Protein AF-A0A6J3C7M6-F1 (afdb_monomer)

Structure (mmCIF, N/CA/C/O backbone):
data_AF-A0A6J3C7M6-F1
#
_entry.id   AF-A0A6J3C7M6-F1
#
loop_
_atom_site.group_PDB
_atom_site.id
_atom_site.type_symbol
_atom_site.label_atom_id
_atom_site.label_alt_id
_atom_site.label_comp_id
_atom_site.label_asym_id
_atom_site.label_entity_id
_atom_site.label_seq_id
_atom_site.pdbx_PDB_ins_code
_atom_site.Cartn_x
_atom_site.Cartn_y
_atom_site.Cartn_z
_atom_site.occupancy
_atom_site.B_iso_or_equiv
_atom_site.auth_seq_id
_atom_site.auth_comp_id
_atom_site.auth_asym_id
_atom_site.auth_atom_id
_atom_site.pdbx_PDB_model_num
ATOM 1 N N . MET A 1 1 ? 14.582 -2.893 -40.327 1.00 61.34 1 MET A N 1
ATOM 2 C CA . MET A 1 1 ? 15.430 -2.012 -39.492 1.00 61.34 1 MET A CA 1
ATOM 3 C C . MET A 1 1 ? 16.126 -2.862 -38.439 1.00 61.34 1 MET A C 1
ATOM 5 O O . MET A 1 1 ? 15.406 -3.538 -37.712 1.00 61.34 1 MET A O 1
ATOM 9 N N . PRO A 1 2 ? 17.466 -2.886 -38.352 1.00 62.03 2 PRO A N 1
ATOM 10 C CA . PRO A 1 2 ? 18.153 -3.527 -37.237 1.00 62.03 2 PRO A CA 1
ATOM 11 C C . PRO A 1 2 ? 18.105 -2.607 -36.011 1.00 62.03 2 PRO A C 1
ATOM 13 O O . PRO A 1 2 ? 18.324 -1.403 -36.133 1.00 62.03 2 PRO A O 1
ATOM 16 N N . LEU A 1 3 ? 17.798 -3.170 -34.843 1.00 69.00 3 LEU A N 1
ATOM 17 C CA . LEU A 1 3 ? 17.840 -2.454 -33.568 1.00 69.00 3 LEU A CA 1
ATOM 18 C C . LEU A 1 3 ? 19.299 -2.098 -33.251 1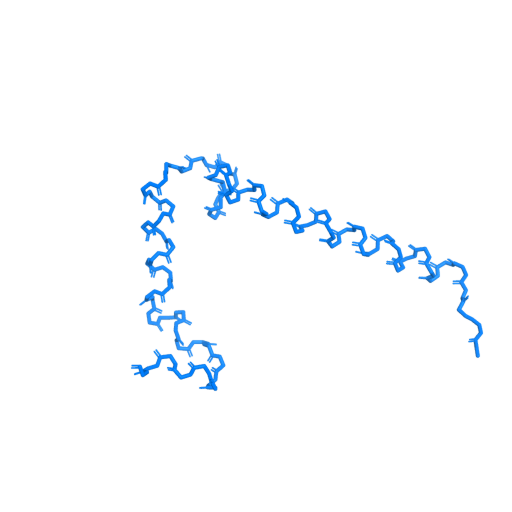.00 69.00 3 LEU A C 1
ATOM 20 O O . LEU A 1 3 ? 20.158 -2.978 -33.200 1.00 69.00 3 LEU A O 1
ATOM 24 N N . ASP A 1 4 ? 19.583 -0.815 -33.057 1.00 81.81 4 ASP A N 1
ATOM 25 C CA . ASP A 1 4 ? 20.903 -0.314 -32.693 1.00 81.81 4 ASP A CA 1
ATOM 26 C C . ASP A 1 4 ? 21.294 -0.765 -31.272 1.00 81.81 4 ASP A C 1
ATOM 28 O O . ASP A 1 4 ? 20.458 -0.891 -30.371 1.00 81.81 4 ASP A O 1
ATOM 32 N N . GLY A 1 5 ? 22.591 -1.000 -31.042 1.00 73.19 5 GLY A N 1
ATOM 33 C CA . GLY A 1 5 ? 23.101 -1.490 -29.753 1.00 73.19 5 GLY A CA 1
ATOM 34 C C . GLY A 1 5 ? 22.735 -0.593 -28.560 1.00 73.19 5 GLY A C 1
ATOM 35 O O . GLY A 1 5 ? 22.548 -1.086 -27.447 1.00 73.19 5 GLY A O 1
ATOM 36 N N . ALA A 1 6 ? 22.535 0.709 -28.786 1.00 76.69 6 ALA A N 1
ATOM 37 C CA . ALA A 1 6 ? 22.092 1.639 -27.753 1.00 76.69 6 ALA A CA 1
ATOM 38 C C . ALA A 1 6 ? 20.646 1.372 -27.290 1.00 76.69 6 ALA A C 1
ATOM 40 O O . ALA A 1 6 ? 20.362 1.474 -26.093 1.00 76.69 6 ALA A O 1
ATOM 41 N N . SER A 1 7 ? 19.738 0.979 -28.189 1.00 78.12 7 SER A N 1
ATOM 42 C CA . SER A 1 7 ? 18.358 0.614 -27.836 1.00 78.12 7 SER A CA 1
ATOM 43 C C . SER A 1 7 ? 18.288 -0.673 -27.017 1.00 78.12 7 SER A C 1
ATOM 45 O O . SER A 1 7 ? 17.523 -0.751 -26.052 1.00 78.12 7 SER A O 1
ATOM 47 N N . ILE A 1 8 ? 19.145 -1.652 -27.320 1.00 77.75 8 ILE A N 1
ATOM 48 C CA . ILE A 1 8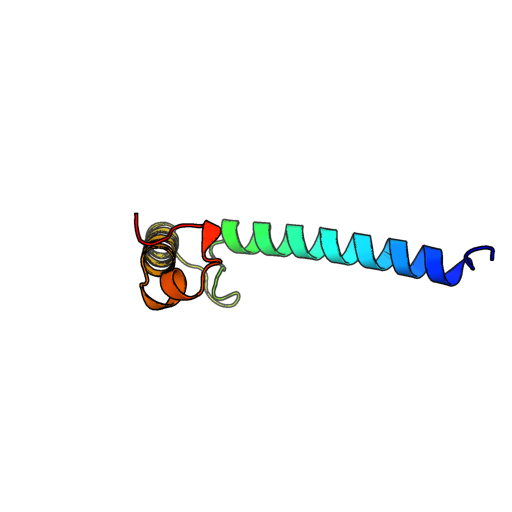 ? 19.252 -2.894 -26.540 1.00 77.75 8 ILE A CA 1
ATOM 49 C C . ILE A 1 8 ? 19.738 -2.604 -25.115 1.00 77.75 8 ILE A C 1
ATOM 51 O O . ILE A 1 8 ? 19.111 -3.040 -24.148 1.00 77.75 8 ILE A O 1
ATOM 55 N N . LEU A 1 9 ? 20.798 -1.805 -24.960 1.00 78.19 9 LEU A N 1
ATOM 56 C CA . LEU A 1 9 ? 21.328 -1.421 -23.646 1.00 78.19 9 LEU A CA 1
ATOM 57 C C . LEU A 1 9 ? 20.310 -0.626 -22.817 1.00 78.19 9 LEU A C 1
ATOM 59 O O . LEU A 1 9 ? 20.156 -0.881 -21.619 1.00 78.19 9 LEU A O 1
ATOM 63 N N . LYS A 1 10 ? 19.564 0.292 -23.448 1.00 77.44 10 LYS A N 1
ATOM 64 C CA . LYS A 1 10 ? 18.443 0.998 -22.803 1.00 77.44 10 LYS A CA 1
ATOM 65 C C . LYS A 1 10 ? 17.377 0.017 -22.310 1.00 77.44 10 LYS A C 1
ATOM 67 O O . LYS A 1 10 ? 16.935 0.131 -21.167 1.00 77.44 10 LYS A O 1
ATOM 72 N N . GLY A 1 11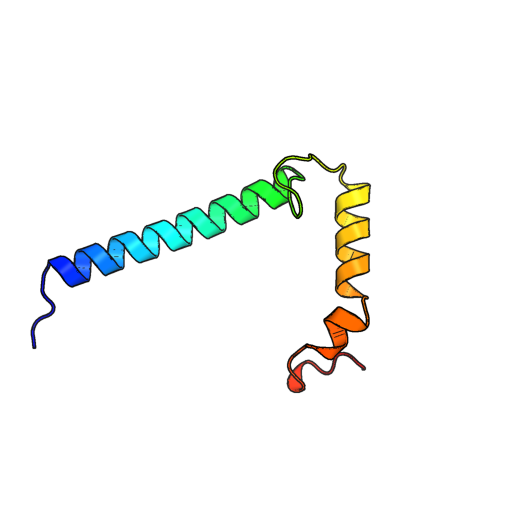 ? 17.007 -0.972 -23.125 1.00 71.31 11 GLY A N 1
ATOM 73 C CA . GLY A 1 11 ? 16.069 -2.032 -22.747 1.00 71.31 11 GLY A CA 1
ATOM 74 C C . GLY A 1 11 ? 16.557 -2.862 -21.556 1.00 71.31 11 GLY A C 1
ATOM 75 O O . GLY A 1 11 ? 15.815 -3.066 -20.594 1.00 71.31 11 GLY A O 1
ATOM 76 N N . VAL A 1 12 ? 17.826 -3.284 -21.561 1.00 76.00 12 VAL A N 1
ATOM 77 C CA . VAL A 1 12 ? 18.431 -4.033 -20.446 1.00 76.00 12 VAL A CA 1
ATOM 78 C C . VAL A 1 12 ? 18.451 -3.204 -19.161 1.00 76.00 12 VAL A C 1
ATOM 80 O O . VAL A 1 12 ? 18.002 -3.690 -18.122 1.00 76.00 12 VAL A O 1
ATOM 83 N N . LYS A 1 13 ? 18.889 -1.941 -19.230 1.00 79.31 13 LYS A N 1
ATOM 84 C CA . LYS A 1 13 ? 18.916 -1.026 -18.080 1.00 79.31 13 LYS A CA 1
ATOM 85 C C . LYS A 1 13 ? 17.515 -0.790 -17.508 1.00 79.31 13 LYS A C 1
ATOM 87 O O . LYS A 1 13 ? 17.353 -0.786 -16.290 1.00 79.31 13 LYS A O 1
ATOM 92 N N . ARG A 1 14 ? 16.495 -0.662 -18.367 1.00 76.81 14 ARG A N 1
ATOM 93 C CA . ARG A 1 14 ? 15.096 -0.478 -17.949 1.00 76.81 14 ARG A CA 1
ATOM 94 C C . ARG A 1 14 ? 14.552 -1.693 -17.199 1.00 76.81 14 ARG A C 1
ATOM 96 O O . ARG A 1 14 ? 13.964 -1.520 -16.138 1.00 76.81 14 ARG A O 1
ATOM 103 N N . ARG A 1 15 ? 14.784 -2.910 -17.704 1.00 75.94 15 ARG A N 1
ATOM 104 C CA . ARG A 1 15 ? 14.378 -4.152 -17.012 1.00 75.94 15 ARG A CA 1
ATOM 105 C C . ARG A 1 15 ? 15.069 -4.298 -15.658 1.00 75.94 15 ARG A C 1
ATOM 107 O O . ARG A 1 15 ? 14.423 -4.660 -14.683 1.00 75.94 15 ARG A O 1
ATOM 114 N N . ASN A 1 16 ? 16.360 -3.968 -15.584 1.00 88.75 16 ASN A N 1
ATOM 115 C CA . ASN A 1 16 ? 17.100 -4.023 -14.325 1.00 88.75 16 ASN A CA 1
ATOM 116 C C . ASN A 1 16 ? 16.533 -3.029 -13.293 1.00 88.75 16 ASN A C 1
ATOM 118 O O . ASN A 1 16 ? 16.296 -3.384 -12.143 1.00 88.75 16 ASN A O 1
ATOM 122 N N . ALA A 1 17 ? 16.206 -1.806 -13.724 1.00 91.62 17 ALA A N 1
ATOM 123 C CA . ALA A 1 17 ? 15.558 -0.818 -12.862 1.00 91.62 17 ALA A CA 1
ATOM 124 C C . ALA A 1 17 ? 14.168 -1.271 -12.372 1.00 91.62 17 ALA A C 1
ATOM 126 O O . ALA A 1 17 ? 13.833 -1.053 -11.210 1.00 91.62 17 ALA A O 1
ATOM 127 N N . GLN A 1 18 ? 13.376 -1.935 -13.224 1.00 92.50 18 GLN A N 1
ATOM 128 C CA . GLN A 1 18 ? 12.081 -2.508 -12.833 1.00 92.50 18 GLN A CA 1
ATOM 129 C C . GLN A 1 18 ? 12.245 -3.595 -11.765 1.00 92.50 18 GLN A C 1
ATOM 131 O O . GLN A 1 18 ? 11.575 -3.541 -10.734 1.00 92.50 18 GLN A O 1
ATOM 136 N N . GLY A 1 19 ? 13.174 -4.534 -11.973 1.00 94.56 19 GLY A N 1
ATOM 137 C CA . GLY A 1 19 ? 13.482 -5.581 -10.996 1.00 94.56 19 GLY A CA 1
ATOM 138 C C . GLY A 1 19 ? 13.948 -5.008 -9.655 1.00 94.56 19 GLY A C 1
ATOM 139 O O . GLY A 1 19 ? 13.433 -5.389 -8.604 1.00 94.56 19 GLY A O 1
ATOM 140 N N . ALA A 1 20 ? 14.850 -4.023 -9.687 1.00 95.62 20 ALA A N 1
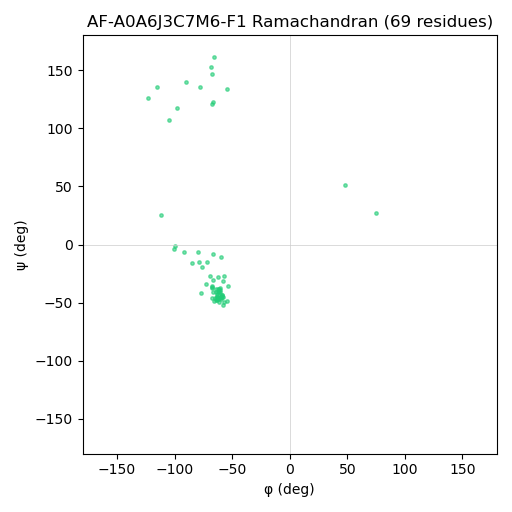ATOM 141 C CA . ALA A 1 20 ? 15.308 -3.323 -8.489 1.00 95.62 20 ALA A CA 1
ATOM 142 C C . ALA A 1 20 ? 14.162 -2.594 -7.762 1.00 95.62 20 ALA A C 1
ATOM 144 O O . ALA A 1 20 ? 14.102 -2.600 -6.532 1.00 95.62 20 ALA A O 1
ATOM 145 N N . GLY A 1 21 ? 13.226 -2.002 -8.511 1.00 96.00 21 GLY A N 1
ATOM 146 C CA . GLY A 1 21 ? 12.030 -1.359 -7.967 1.00 96.00 21 GLY A CA 1
ATOM 147 C C . GLY A 1 21 ? 11.104 -2.341 -7.249 1.00 96.00 21 GLY A C 1
ATOM 148 O O . GLY A 1 21 ? 10.671 -2.062 -6.129 1.00 96.00 21 GLY A O 1
ATOM 149 N N . VAL A 1 22 ? 10.852 -3.508 -7.850 1.00 97.06 22 VAL A N 1
ATOM 150 C CA . VAL A 1 22 ? 10.048 -4.578 -7.234 1.00 97.06 22 VAL A CA 1
ATOM 151 C C . VAL A 1 22 ? 10.705 -5.063 -5.945 1.00 97.06 22 VAL A C 1
ATOM 153 O O . VAL A 1 22 ? 10.053 -5.088 -4.903 1.00 97.06 22 VAL A O 1
ATOM 156 N N . TRP A 1 23 ? 12.005 -5.369 -5.982 1.00 97.00 23 TRP A N 1
ATOM 157 C CA . TRP A 1 23 ? 12.744 -5.805 -4.797 1.00 97.00 23 TRP A CA 1
ATOM 158 C C . TRP A 1 23 ? 12.690 -4.765 -3.671 1.00 97.00 23 TRP A C 1
ATOM 160 O O . TRP A 1 23 ? 12.395 -5.107 -2.527 1.00 97.00 23 TRP A O 1
ATOM 170 N N . LYS A 1 24 ? 12.889 -3.479 -3.995 1.00 96.56 24 LYS A N 1
ATOM 171 C CA . LYS A 1 24 ? 12.792 -2.384 -3.020 1.00 96.56 24 LYS A CA 1
ATOM 172 C C . LYS A 1 24 ? 11.397 -2.308 -2.390 1.00 96.56 24 LYS A C 1
ATOM 174 O O . LYS A 1 24 ? 11.300 -2.161 -1.177 1.00 96.56 24 LYS A O 1
ATOM 179 N N . ARG A 1 25 ? 10.326 -2.427 -3.184 1.00 97.50 25 ARG A N 1
ATOM 180 C CA . ARG A 1 25 ? 8.935 -2.409 -2.689 1.00 97.50 25 ARG A CA 1
ATOM 181 C C . ARG A 1 25 ? 8.647 -3.585 -1.758 1.00 97.50 25 ARG A C 1
ATOM 183 O O . ARG A 1 25 ? 8.084 -3.373 -0.690 1.00 97.50 25 ARG A O 1
ATOM 190 N N . VAL A 1 26 ? 9.055 -4.799 -2.133 1.00 98.00 26 VAL A N 1
ATOM 191 C CA . VAL A 1 26 ? 8.895 -5.994 -1.284 1.00 98.00 26 VAL A CA 1
ATOM 192 C C . VAL A 1 26 ? 9.643 -5.813 0.034 1.00 98.00 26 VAL A C 1
ATOM 194 O O . VAL A 1 26 ? 9.084 -6.054 1.099 1.00 98.00 26 VAL A O 1
ATOM 197 N N . ARG A 1 27 ? 10.882 -5.322 -0.026 1.00 97.56 27 ARG A N 1
ATOM 198 C CA . ARG A 1 27 ? 11.691 -5.065 1.164 1.00 97.56 27 ARG A CA 1
ATOM 199 C C . ARG A 1 27 ? 11.042 -4.051 2.109 1.00 97.56 27 ARG A C 1
ATOM 201 O O . ARG A 1 27 ? 10.972 -4.321 3.300 1.00 97.56 27 ARG A O 1
ATOM 208 N N . LEU A 1 28 ? 10.551 -2.920 1.595 1.00 98.00 28 LEU A N 1
ATOM 209 C CA . LEU A 1 28 ? 9.901 -1.899 2.427 1.00 98.00 28 LEU A CA 1
ATOM 210 C C . LEU A 1 28 ? 8.658 -2.446 3.137 1.00 98.00 28 LEU A C 1
ATOM 212 O O . LEU A 1 28 ? 8.500 -2.195 4.328 1.00 98.00 28 LEU A O 1
ATOM 216 N N . LYS A 1 29 ? 7.843 -3.259 2.454 1.00 97.88 29 LYS A N 1
ATOM 217 C CA . LYS A 1 29 ? 6.705 -3.957 3.074 1.00 97.88 29 LYS A CA 1
ATOM 218 C C . LYS A 1 29 ? 7.149 -4.850 4.232 1.00 97.88 29 LYS A C 1
ATOM 220 O O . LYS A 1 29 ? 6.654 -4.705 5.340 1.00 97.88 29 LYS A O 1
ATOM 225 N N . LEU A 1 30 ? 8.131 -5.725 4.002 1.00 97.81 30 LEU A N 1
ATOM 226 C CA . LEU A 1 30 ? 8.614 -6.669 5.021 1.00 97.81 30 LEU A CA 1
ATOM 227 C C . LEU A 1 30 ? 9.307 -5.985 6.209 1.00 97.81 30 LEU A C 1
ATOM 229 O O . LEU A 1 30 ? 9.262 -6.485 7.330 1.00 97.81 30 LEU A O 1
ATOM 233 N N . GLU A 1 31 ? 9.952 -4.841 5.985 1.00 97.56 31 GLU A N 1
ATOM 234 C CA . GLU A 1 31 ? 10.588 -4.059 7.048 1.00 97.56 31 GLU A CA 1
ATOM 235 C C . GLU A 1 31 ? 9.588 -3.197 7.841 1.00 97.56 31 GLU A C 1
ATOM 237 O O . GLU A 1 31 ? 9.985 -2.608 8.848 1.00 97.56 31 GLU A O 1
ATOM 242 N N . GLY A 1 32 ? 8.315 -3.138 7.428 1.00 97.44 32 GLY A N 1
ATOM 243 C CA . GLY A 1 32 ? 7.275 -2.295 8.022 1.00 97.44 32 GLY A CA 1
ATOM 244 C C . GLY A 1 32 ? 7.398 -0.817 7.666 1.00 97.44 32 GLY A C 1
ATOM 245 O O . GLY A 1 32 ? 7.016 0.035 8.455 1.00 97.44 32 GLY A O 1
ATOM 246 N N . ARG A 1 33 ? 7.988 -0.507 6.512 1.00 97.62 33 ARG A N 1
ATOM 247 C CA . ARG A 1 33 ? 8.269 0.845 5.998 1.00 97.62 33 ARG A CA 1
ATOM 248 C C . ARG A 1 33 ? 7.418 1.190 4.767 1.00 97.62 33 ARG A C 1
ATOM 250 O O . ARG A 1 33 ? 7.834 1.966 3.911 1.00 97.62 33 ARG A O 1
ATOM 257 N N . ASP A 1 34 ? 6.263 0.546 4.651 1.00 95.62 34 ASP A N 1
ATOM 258 C CA . ASP A 1 34 ? 5.209 0.810 3.668 1.00 95.62 34 ASP A CA 1
ATOM 259 C C . ASP A 1 34 ? 3.932 1.083 4.485 1.00 95.62 34 ASP A C 1
ATOM 261 O O . ASP A 1 34 ? 3.630 0.276 5.369 1.00 95.62 34 ASP A O 1
ATOM 265 N N . PRO A 1 35 ? 3.224 2.211 4.291 1.00 92.06 35 PRO A N 1
ATOM 266 C CA . PRO A 1 35 ? 3.369 3.184 3.200 1.00 92.06 35 PRO A CA 1
ATOM 267 C C . PRO A 1 35 ? 4.448 4.265 3.408 1.00 92.06 35 PRO A C 1
ATOM 269 O O . PRO A 1 35 ? 4.830 4.918 2.441 1.00 92.06 35 PRO A O 1
ATOM 272 N N . GLU A 1 36 ? 4.948 4.472 4.633 1.00 93.94 36 GLU A N 1
ATOM 273 C CA . GLU A 1 36 ? 5.880 5.565 4.969 1.00 93.94 36 GLU A CA 1
ATOM 274 C C . GLU A 1 36 ? 7.326 5.053 5.155 1.00 93.94 36 GLU A C 1
ATOM 276 O O . GLU A 1 36 ? 7.628 4.454 6.189 1.00 93.94 36 GLU A O 1
ATOM 281 N N . PRO A 1 37 ? 8.263 5.309 4.217 1.00 93.69 37 PRO A N 1
ATOM 282 C CA . PRO A 1 37 ? 9.631 4.788 4.294 1.00 93.69 37 PRO A CA 1
ATOM 283 C C . PRO A 1 37 ? 10.437 5.260 5.511 1.00 93.69 37 PRO A C 1
ATOM 285 O O . PRO A 1 37 ? 11.368 4.564 5.949 1.00 93.69 37 PRO A O 1
ATOM 288 N N . ALA A 1 38 ? 10.119 6.448 6.038 1.00 95.06 38 ALA A N 1
ATOM 289 C CA . ALA A 1 38 ? 10.795 7.026 7.195 1.00 95.06 38 ALA A CA 1
ATOM 290 C C . ALA A 1 38 ? 10.362 6.382 8.522 1.00 95.06 38 ALA A C 1
ATOM 292 O O . ALA A 1 38 ? 11.099 6.461 9.507 1.00 95.06 38 ALA A O 1
ATOM 293 N N . ARG A 1 39 ? 9.205 5.712 8.555 1.00 94.69 39 ARG A N 1
ATOM 294 C CA . ARG A 1 39 ? 8.605 5.149 9.766 1.00 94.69 39 ARG A CA 1
ATOM 295 C C . ARG A 1 39 ? 8.559 3.628 9.688 1.00 94.69 39 ARG A C 1
ATOM 297 O O . ARG A 1 39 ? 8.161 3.059 8.685 1.00 94.69 39 ARG A O 1
ATOM 304 N N . ARG A 1 40 ? 8.938 2.960 10.780 1.00 97.06 40 ARG A N 1
ATOM 305 C CA . ARG A 1 40 ? 8.757 1.512 10.928 1.00 97.06 40 ARG A CA 1
ATOM 306 C C . ARG A 1 40 ? 7.492 1.229 11.734 1.00 97.06 40 ARG A C 1
ATOM 308 O O . ARG A 1 40 ? 7.418 1.616 12.896 1.00 97.06 40 ARG A O 1
ATOM 315 N N . LEU A 1 41 ? 6.523 0.565 11.120 1.00 96.94 41 LEU A N 1
ATOM 316 C CA . LEU A 1 41 ? 5.258 0.163 11.725 1.00 96.94 41 LEU A CA 1
ATOM 317 C C . LEU A 1 41 ? 5.373 -1.231 12.368 1.00 96.94 41 LEU A C 1
ATOM 319 O O . LEU A 1 41 ? 5.993 -2.125 11.776 1.00 96.94 41 LEU A O 1
ATOM 323 N N . PRO A 1 42 ? 4.772 -1.459 13.550 1.00 97.50 42 PRO A N 1
ATOM 324 C CA . PRO A 1 42 ? 4.572 -2.809 14.065 1.00 97.50 42 PRO A CA 1
ATOM 325 C C . PRO A 1 42 ? 3.600 -3.582 13.161 1.00 97.50 42 PRO A C 1
ATOM 327 O O . PRO A 1 42 ? 2.858 -2.999 12.374 1.00 97.50 42 PRO A O 1
ATOM 330 N N . VAL A 1 43 ? 3.605 -4.912 13.269 1.00 97.69 43 VAL A N 1
ATOM 331 C CA . VAL A 1 43 ? 2.784 -5.776 12.401 1.00 97.69 43 VAL A CA 1
ATOM 332 C C . VAL A 1 43 ? 1.288 -5.489 12.563 1.00 97.69 43 VAL A C 1
ATOM 334 O O . VAL A 1 43 ? 0.576 -5.482 11.565 1.00 97.69 43 VAL A O 1
ATOM 337 N N . SER A 1 44 ? 0.823 -5.199 13.783 1.00 98.19 44 SER A N 1
ATOM 338 C CA . SER A 1 44 ? -0.572 -4.820 14.051 1.00 98.19 44 SER A CA 1
ATOM 339 C C . SER A 1 44 ? -1.016 -3.638 13.193 1.00 98.19 44 SER A C 1
ATOM 341 O O . SER A 1 44 ? -2.033 -3.719 12.518 1.00 98.19 44 SER A O 1
ATOM 343 N N . ASP A 1 45 ? -0.208 -2.579 13.159 1.00 98.00 45 ASP A N 1
ATOM 344 C CA . ASP A 1 45 ? -0.545 -1.335 12.467 1.00 98.00 45 ASP A CA 1
ATOM 345 C C . ASP A 1 45 ? -0.465 -1.510 10.947 1.00 98.00 45 ASP A C 1
ATOM 347 O O . ASP A 1 45 ? -1.246 -0.912 10.214 1.00 98.00 45 ASP A O 1
ATOM 351 N N . GLN A 1 46 ? 0.462 -2.346 10.460 1.00 97.94 46 GLN A N 1
ATOM 352 C CA . GLN A 1 46 ? 0.532 -2.696 9.037 1.00 97.94 46 GLN A CA 1
ATOM 353 C C . GLN A 1 46 ? -0.732 -3.428 8.579 1.00 97.94 46 GLN A C 1
ATOM 355 O O . GLN A 1 46 ? -1.259 -3.136 7.508 1.00 97.94 46 GLN A O 1
ATOM 360 N N . VAL A 1 47 ? -1.205 -4.385 9.384 1.00 98.12 47 VAL A N 1
ATOM 361 C CA . VAL A 1 47 ? -2.420 -5.154 9.091 1.00 98.12 47 VAL A CA 1
ATOM 362 C C . VAL A 1 47 ? -3.651 -4.258 9.166 1.00 98.12 47 VAL A C 1
ATOM 364 O O . VAL A 1 47 ? -4.458 -4.287 8.242 1.00 98.12 47 VAL A O 1
ATOM 367 N N . GLU A 1 48 ? -3.760 -3.432 10.206 1.00 98.31 48 GLU A N 1
ATOM 368 C CA . GLU A 1 48 ? -4.864 -2.482 10.373 1.00 98.31 48 GLU A CA 1
ATOM 369 C C . GLU A 1 48 ? -4.963 -1.531 9.175 1.00 98.31 48 GLU A C 1
ATOM 371 O O . GLU A 1 48 ? -6.017 -1.426 8.554 1.00 98.31 48 GLU A O 1
ATOM 376 N N . TYR A 1 49 ? -3.840 -0.920 8.779 1.00 97.12 49 TYR A N 1
ATOM 377 C CA . TYR A 1 49 ? -3.774 -0.053 7.602 1.00 97.12 49 TYR A CA 1
ATOM 378 C C . TYR A 1 49 ? -4.175 -0.784 6.312 1.00 97.12 49 TYR A C 1
ATOM 380 O O . TYR A 1 49 ? -4.915 -0.257 5.484 1.00 97.12 49 TYR A O 1
ATOM 388 N N . MET A 1 50 ? -3.701 -2.019 6.123 1.00 97.44 50 MET A N 1
ATOM 389 C CA . MET A 1 50 ? -4.025 -2.795 4.927 1.00 97.44 50 MET A CA 1
ATOM 390 C C . MET A 1 50 ? -5.522 -3.109 4.841 1.00 97.44 50 MET A C 1
ATOM 392 O O . MET A 1 50 ? -6.098 -3.025 3.757 1.00 97.44 50 MET A O 1
ATOM 396 N N . ILE A 1 51 ? -6.149 -3.458 5.967 1.00 98.25 51 ILE A N 1
ATOM 397 C CA . ILE A 1 51 ? -7.590 -3.709 6.033 1.00 98.25 51 ILE A CA 1
ATOM 398 C C . ILE A 1 51 ? -8.350 -2.412 5.759 1.00 98.25 51 ILE A C 1
ATOM 400 O O . ILE A 1 51 ? -9.218 -2.416 4.890 1.00 98.25 51 ILE A O 1
ATOM 404 N N . SER A 1 52 ? -7.989 -1.302 6.416 1.00 98.19 52 SER A N 1
ATOM 405 C CA . SER A 1 52 ? -8.692 -0.026 6.246 1.00 98.19 52 SER A CA 1
ATOM 406 C C . SER A 1 52 ? -8.684 0.454 4.796 1.00 98.19 52 SER A C 1
ATOM 408 O O . SER A 1 52 ? -9.723 0.861 4.277 1.00 98.19 52 SER A O 1
ATOM 410 N N . GLU A 1 53 ? -7.540 0.355 4.113 1.00 98.00 53 GLU A N 1
ATOM 411 C CA . GLU A 1 53 ? -7.426 0.722 2.699 1.00 98.00 53 GLU A CA 1
ATOM 412 C C . GLU A 1 53 ? -8.229 -0.215 1.793 1.00 98.00 53 GLU A C 1
ATOM 414 O O . GLU A 1 53 ? -8.876 0.248 0.853 1.00 98.00 53 GLU A O 1
ATOM 419 N N . ALA A 1 54 ? -8.209 -1.521 2.072 1.00 97.12 54 ALA A N 1
ATOM 420 C CA . ALA A 1 54 ? -8.925 -2.520 1.281 1.00 97.12 54 ALA A CA 1
ATOM 421 C C . ALA A 1 54 ? -10.451 -2.426 1.435 1.00 97.12 54 ALA A C 1
ATOM 423 O O . ALA A 1 54 ? -11.174 -2.802 0.517 1.00 97.12 54 ALA A O 1
ATOM 424 N N . THR A 1 55 ? -10.944 -1.923 2.570 1.00 97.12 55 THR A N 1
ATOM 425 C CA . THR A 1 55 ? -12.380 -1.751 2.841 1.00 97.12 55 THR A CA 1
ATOM 426 C C . THR A 1 55 ? -12.883 -0.323 2.618 1.00 97.12 55 THR A C 1
ATOM 428 O O . THR A 1 55 ? -14.066 -0.055 2.819 1.00 97.12 55 THR A O 1
ATOM 431 N N . SER A 1 56 ? -12.012 0.613 2.235 1.00 97.69 56 SER A N 1
ATOM 432 C CA . SER A 1 56 ? -12.389 2.012 2.018 1.00 97.69 56 SER A CA 1
ATOM 433 C C . SER A 1 56 ? -13.313 2.152 0.808 1.00 97.69 56 SER A C 1
ATOM 435 O O . SER A 1 56 ? -12.922 1.840 -0.315 1.00 97.69 56 SER A O 1
ATOM 437 N N . ALA A 1 57 ? -14.518 2.692 1.009 1.00 96.25 57 ALA A N 1
ATOM 438 C CA . ALA A 1 57 ? -15.462 2.952 -0.079 1.00 96.25 57 ALA A CA 1
ATOM 439 C C . ALA A 1 57 ? -14.880 3.882 -1.163 1.00 96.25 57 ALA A C 1
ATOM 441 O O . ALA A 1 57 ? -15.202 3.723 -2.339 1.00 96.25 57 ALA A O 1
ATOM 442 N N . GLU A 1 58 ? -13.992 4.806 -0.779 1.00 97.56 58 GLU A N 1
ATOM 443 C CA . GLU A 1 58 ? -13.285 5.712 -1.695 1.00 97.56 58 GLU A CA 1
ATOM 444 C C . GLU A 1 58 ? -12.298 4.961 -2.598 1.00 97.56 58 GLU A C 1
ATOM 446 O O . GLU A 1 58 ? -12.161 5.287 -3.774 1.00 97.56 58 GLU A O 1
ATOM 451 N N . ASN A 1 59 ? -11.644 3.919 -2.078 1.00 97.06 59 ASN A N 1
ATOM 452 C CA . ASN A 1 59 ? -10.765 3.066 -2.877 1.00 97.06 59 ASN A CA 1
ATOM 453 C C . ASN A 1 59 ? -11.578 2.090 -3.738 1.00 97.06 59 ASN A C 1
ATOM 455 O O . ASN A 1 59 ? -11.266 1.881 -4.912 1.00 97.06 59 ASN A O 1
ATOM 459 N N . LEU A 1 60 ? -12.639 1.507 -3.169 1.00 96.75 60 LEU A N 1
ATOM 460 C CA . LEU A 1 60 ? -13.469 0.514 -3.846 1.00 96.75 60 LEU A CA 1
ATOM 461 C C . LEU A 1 60 ? -14.191 1.100 -5.070 1.00 96.75 60 LEU A C 1
ATOM 463 O O . LEU A 1 60 ? -14.277 0.432 -6.099 1.00 96.75 60 LEU A O 1
ATOM 467 N N . CYS A 1 61 ? -14.668 2.348 -4.994 1.00 95.06 61 CYS A N 1
ATOM 468 C CA . CYS A 1 61 ? -15.418 2.981 -6.084 1.00 95.06 61 CYS A CA 1
ATOM 469 C C . CYS A 1 61 ? -14.561 3.358 -7.305 1.00 95.06 61 CYS A C 1
ATOM 471 O O . CYS A 1 61 ? -15.109 3.611 -8.375 1.00 95.06 61 CYS A O 1
ATOM 473 N N . LEU A 1 62 ? -13.231 3.378 -7.163 1.00 96.25 62 LEU A N 1
ATOM 474 C CA . LEU A 1 62 ? -12.286 3.678 -8.246 1.00 96.25 62 LEU A CA 1
ATOM 475 C C . LEU A 1 62 ? -11.812 2.431 -9.000 1.00 96.25 62 LEU A C 1
ATOM 477 O O . LEU A 1 62 ? -11.082 2.545 -9.989 1.00 96.25 62 LEU A O 1
ATOM 481 N N . MET A 1 63 ? -12.177 1.237 -8.534 1.00 95.31 63 MET A N 1
ATOM 482 C CA . MET A 1 63 ? -11.783 0.007 -9.204 1.00 95.31 63 MET A CA 1
ATOM 483 C C . MET A 1 63 ? -12.476 -0.141 -10.559 1.00 95.31 63 MET A C 1
ATOM 485 O O . MET A 1 63 ? -13.578 0.352 -10.788 1.00 95.31 63 MET A O 1
ATOM 489 N N . TYR A 1 64 ? -11.814 -0.857 -11.468 1.00 95.38 64 TYR A N 1
ATOM 490 C CA . TYR A 1 64 ? -12.409 -1.228 -12.747 1.00 95.38 64 TYR A CA 1
ATOM 491 C C . TYR A 1 64 ? -13.741 -1.963 -12.526 1.00 95.38 64 TYR A C 1
ATOM 493 O O . TYR A 1 64 ? -13.801 -2.883 -11.716 1.00 95.38 64 TYR A O 1
ATOM 501 N N . GLU A 1 65 ? -14.787 -1.597 -13.274 1.00 91.44 65 GLU A N 1
ATOM 502 C CA . GLU A 1 65 ? -16.158 -2.101 -13.076 1.00 91.44 65 GLU A CA 1
ATOM 503 C C . GLU A 1 65 ? -16.256 -3.635 -13.061 1.00 91.44 65 GLU A C 1
ATOM 505 O O . GLU A 1 65 ? -17.002 -4.204 -12.267 1.00 91.44 65 GLU A O 1
ATOM 510 N N . GLY A 1 66 ? -15.453 -4.329 -13.876 1.00 94.12 66 GLY A N 1
ATOM 511 C CA . GLY A 1 66 ? -15.426 -5.796 -13.915 1.00 94.12 66 GLY A CA 1
ATOM 512 C C . GLY A 1 66 ? -14.890 -6.461 -12.641 1.00 94.12 66 GLY A C 1
ATOM 513 O O . GLY A 1 66 ? -14.965 -7.680 -12.518 1.00 94.12 66 GLY A O 1
ATOM 514 N N . TRP A 1 67 ? -14.358 -5.685 -11.695 1.00 92.62 67 TRP A N 1
ATOM 515 C CA . TRP A 1 67 ? -13.959 -6.165 -10.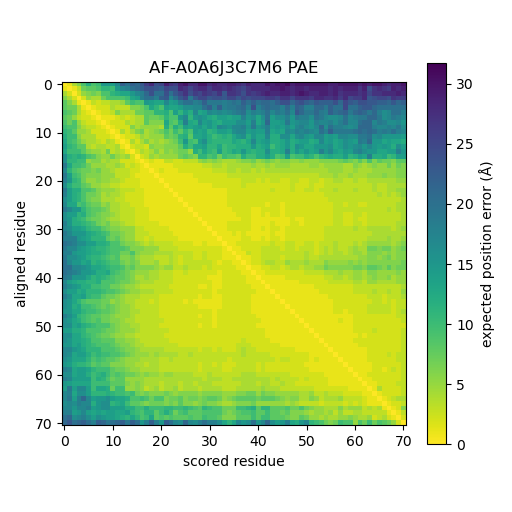375 1.00 92.62 67 TRP A CA 1
ATOM 516 C C . TRP A 1 67 ? -15.146 -6.339 -9.416 1.00 92.62 67 TRP A C 1
ATOM 518 O O . TRP A 1 67 ? -14.996 -7.012 -8.403 1.00 92.62 67 TR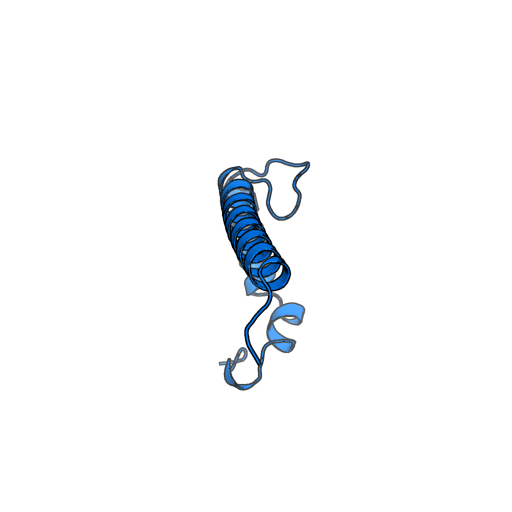P A O 1
ATOM 528 N N . MET A 1 68 ? -16.319 -5.767 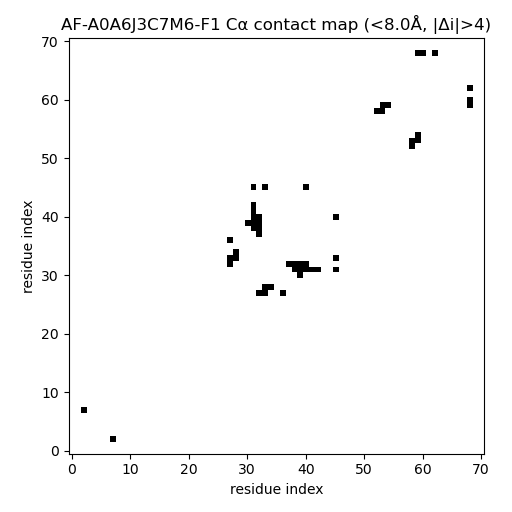-9.735 1.00 89.50 68 MET A N 1
ATOM 529 C CA . MET A 1 68 ? -17.566 -5.923 -8.969 1.00 89.50 68 MET A CA 1
ATOM 530 C C . MET A 1 68 ? -17.393 -5.702 -7.459 1.00 89.50 68 MET A C 1
ATOM 532 O O . MET A 1 68 ? -17.814 -6.514 -6.644 1.00 89.50 68 MET A O 1
ATOM 536 N N . ALA A 1 69 ? -16.782 -4.579 -7.081 1.00 87.00 69 ALA A N 1
ATOM 537 C CA . ALA A 1 69 ? -16.423 -4.245 -5.698 1.00 87.00 69 ALA A CA 1
ATOM 538 C C . ALA A 1 69 ? -17.598 -4.168 -4.698 1.00 87.00 69 ALA A C 1
ATOM 540 O O . ALA A 1 69 ? -17.378 -4.014 -3.500 1.00 87.00 69 ALA A O 1
ATOM 541 N N . TRP A 1 70 ? -18.832 -4.191 -5.203 1.00 83.62 70 TRP A N 1
ATOM 542 C CA . TRP A 1 70 ? -20.082 -4.030 -4.460 1.00 83.62 70 TRP A CA 1
ATOM 543 C C . TRP A 1 70 ? -20.804 -5.352 -4.155 1.00 83.62 70 TRP A C 1
ATOM 545 O O . TRP A 1 70 ? -21.863 -5.315 -3.529 1.00 83.62 70 TRP A O 1
ATOM 555 N N . VAL A 1 71 ? -20.296 -6.484 -4.652 1.00 72.25 71 VAL A N 1
ATOM 556 C CA . VAL A 1 71 ? -20.861 -7.830 -4.435 1.00 72.25 71 VAL A CA 1
ATOM 557 C C . VAL A 1 71 ? -20.143 -8.504 -3.277 1.00 72.25 71 VAL A C 1
ATOM 559 O O . VAL A 1 71 ? -20.854 -9.052 -2.408 1.00 72.25 71 VAL A O 1
#

Foldseek 3Di:
DDDDPVVVVVVVVVVVVVVVVVVVVVVCLVQCCPPPVVDRDDPVVSVVVVVCCLPDPVNLVPDDVVVVSPD

Solvent-accessible surface area (backbone atoms only — not comparable to full-atom values): 4291 Å² total; per-residue (Å²): 133,84,84,52,72,68,58,53,52,51,51,53,53,50,52,51,52,51,53,53,49,52,53,51,54,54,48,30,50,77,65,22,20,53,93,47,74,92,44,76,48,57,70,68,58,47,52,51,52,53,50,53,56,72,70,29,66,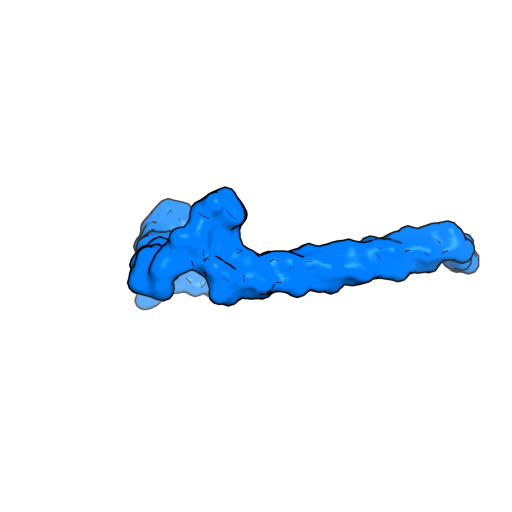79,55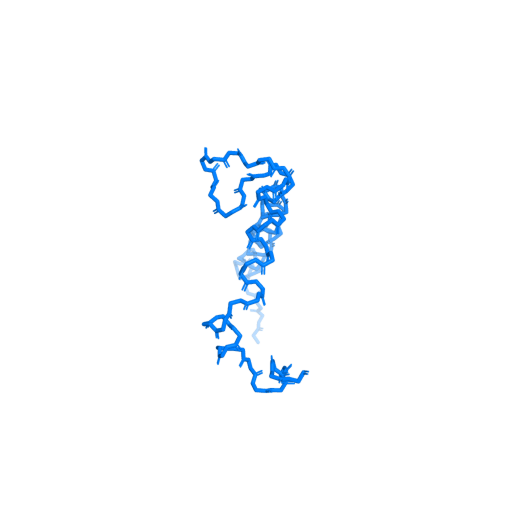,46,72,71,51,65,75,93,69,50,79,89,118

Mean predicted aligned error: 6.93 Å

pLDDT: mean 90.84, std 9.74, range [61.34, 98.31]

Radius of gyration: 18.77 Å; Cα contacts (8 Å, |Δi|>4): 26; chains: 1; bounding box: 44×15×54 Å

Sequence (71 aa):
MPLDGASILKGVKRRNAQGAGVWKRVRLKLEGRDPEPARRLPVSDQVEYMISEATSAENLCLMYEGWMAWV

Secondary structure (DSSP, 8-state):
-PPPHHHHHHHHHHHHHHHHHHHHHHHHHHHT-SS-TT-PPPHHHHHHHHHHHHH-HHHHTTS-GGG-TT-

Nearest PDB structures (foldseek):
  4jt6-assembly2_A  TM=9.032E-01  e=9.522E-02  Homo sapiens
  9f44-assembly1_A  TM=8.171E-01  e=1.885E-01  Homo sapiens
  5h64-assembly1_a  TM=8.328E-01  e=1.645E-01  Homo sapiens